Protein AF-A0A7X7Q7X6-F1 (afdb_monomer_lite)

Structure (mmCIF, N/CA/C/O backbone):
data_AF-A0A7X7Q7X6-F1
#
_entry.id   AF-A0A7X7Q7X6-F1
#
loop_
_atom_site.group_PDB
_atom_site.id
_atom_site.type_symbol
_atom_site.label_atom_id
_atom_site.label_alt_id
_atom_site.label_comp_id
_atom_site.label_asym_id
_atom_site.label_entity_id
_atom_site.label_seq_id
_atom_site.pdbx_PDB_ins_code
_atom_site.Cartn_x
_atom_site.Cartn_y
_atom_site.Cartn_z
_atom_site.occupancy
_atom_site.B_iso_or_equiv
_atom_site.auth_seq_id
_atom_site.auth_comp_id
_atom_site.auth_asym_id
_atom_site.auth_atom_id
_atom_site.pdbx_PDB_model_num
ATOM 1 N N . MET A 1 1 ? -19.091 -41.546 26.693 1.00 52.97 1 MET A N 1
ATOM 2 C CA . MET A 1 1 ? -19.716 -40.665 25.677 1.00 52.97 1 MET A CA 1
ATOM 3 C C . MET A 1 1 ? -19.901 -39.250 26.245 1.00 52.97 1 MET A C 1
ATOM 5 O O . MET A 1 1 ? -21.019 -38.877 26.553 1.00 52.97 1 MET A O 1
ATOM 9 N N . ARG A 1 2 ? -18.818 -38.482 26.465 1.00 55.69 2 ARG A N 1
ATOM 10 C CA . ARG A 1 2 ? -18.869 -37.150 27.124 1.00 55.69 2 ARG A CA 1
ATOM 11 C C . ARG A 1 2 ? -18.390 -35.983 26.235 1.00 55.69 2 ARG A C 1
ATOM 13 O O . ARG A 1 2 ? -18.681 -34.847 26.551 1.00 55.69 2 ARG A O 1
ATOM 20 N N . PHE A 1 3 ? -17.736 -36.273 25.106 1.00 54.38 3 PHE A N 1
ATOM 21 C CA . PHE A 1 3 ? -17.149 -35.278 24.190 1.00 54.38 3 PHE A CA 1
ATOM 22 C C . PHE A 1 3 ? -18.138 -34.638 23.199 1.00 54.38 3 PHE A C 1
ATOM 24 O O . PHE A 1 3 ? -17.871 -33.568 22.665 1.00 54.38 3 PHE A O 1
ATOM 31 N N . THR A 1 4 ? -19.270 -35.285 22.912 1.00 56.31 4 THR A N 1
ATOM 32 C CA . THR A 1 4 ? -20.230 -34.805 21.901 1.00 56.31 4 THR A CA 1
ATOM 33 C C . THR A 1 4 ? -21.042 -33.599 22.366 1.00 56.31 4 THR A C 1
ATOM 35 O O . THR A 1 4 ? -21.377 -32.761 21.536 1.00 56.31 4 THR A O 1
ATOM 38 N N . ASN A 1 5 ? -21.304 -33.484 23.672 1.00 60.53 5 ASN A N 1
ATOM 39 C CA . ASN A 1 5 ? -22.048 -32.351 24.230 1.00 60.53 5 ASN A CA 1
ATOM 40 C C . ASN A 1 5 ? -21.191 -31.075 24.258 1.00 60.53 5 ASN A C 1
ATOM 42 O O . ASN A 1 5 ? -21.681 -30.007 23.915 1.00 60.53 5 ASN A O 1
ATOM 46 N N . ASP A 1 6 ? -19.888 -31.195 24.536 1.00 64.94 6 ASP A N 1
ATOM 47 C CA . ASP A 1 6 ? -18.975 -30.044 24.548 1.00 64.94 6 ASP A CA 1
ATOM 48 C C . ASP A 1 6 ? -18.811 -29.425 23.147 1.00 64.94 6 ASP A C 1
ATOM 50 O O . ASP A 1 6 ? -18.732 -28.205 22.996 1.00 64.94 6 ASP A O 1
ATOM 54 N N . PHE A 1 7 ? -18.804 -30.254 22.094 1.00 72.31 7 PHE A N 1
ATOM 55 C CA . PHE A 1 7 ? -18.739 -29.766 20.715 1.00 72.31 7 PHE A CA 1
ATOM 56 C C . PHE A 1 7 ? -20.055 -29.113 20.273 1.00 72.31 7 PHE A C 1
ATOM 58 O O . PHE A 1 7 ? -20.026 -28.058 19.639 1.00 72.31 7 PHE A O 1
ATOM 65 N N . SER A 1 8 ? -21.212 -29.692 20.622 1.00 73.75 8 SER A N 1
ATOM 66 C CA . SER A 1 8 ? -22.511 -29.082 20.306 1.00 73.75 8 SER A CA 1
ATOM 67 C C . SER A 1 8 ? -22.733 -27.770 21.052 1.00 73.75 8 SER A C 1
ATOM 69 O O . SER A 1 8 ? -23.247 -26.819 20.464 1.00 73.75 8 SER A O 1
ATOM 71 N N . ASP A 1 9 ? -22.287 -27.689 22.304 1.00 71.75 9 ASP A N 1
ATOM 72 C CA . ASP A 1 9 ? -22.351 -26.462 23.093 1.00 71.75 9 ASP A CA 1
ATOM 73 C C . ASP A 1 9 ? -21.406 -25.404 22.511 1.00 71.75 9 ASP A C 1
ATOM 75 O O . ASP A 1 9 ? -21.808 -24.258 22.314 1.00 71.75 9 ASP A O 1
ATOM 79 N N . GLY A 1 10 ? -20.192 -25.794 22.101 1.00 69.06 10 GLY A N 1
ATOM 80 C CA . GLY A 1 10 ? -19.259 -24.924 21.380 1.00 69.06 10 GLY A CA 1
ATOM 81 C C . GLY A 1 10 ? -19.837 -24.351 20.078 1.00 69.06 10 GLY A C 1
ATOM 82 O O . GLY A 1 10 ? -19.741 -23.146 19.830 1.00 69.06 10 GLY A O 1
ATOM 83 N N . VAL A 1 11 ? -20.503 -25.181 19.268 1.00 78.19 11 VAL A N 1
ATOM 84 C CA . VAL A 1 11 ? -21.213 -24.741 18.051 1.00 78.19 11 VAL A CA 1
ATOM 85 C C . VAL A 1 11 ? -22.390 -23.821 18.398 1.00 78.19 11 VAL A C 1
ATOM 87 O O . VAL A 1 11 ? -22.612 -22.826 17.705 1.00 78.19 11 VAL A O 1
ATOM 90 N N . GLY A 1 12 ? -23.104 -24.094 19.493 1.00 75.06 12 GLY A N 1
ATOM 91 C CA . GLY A 1 12 ? -24.174 -23.244 20.018 1.00 75.06 12 GLY A CA 1
ATOM 92 C C . GLY A 1 12 ? -23.687 -21.847 20.414 1.00 75.06 12 GLY A C 1
ATOM 93 O O . GLY A 1 12 ? -24.304 -20.850 20.031 1.00 75.06 12 GLY A O 1
ATOM 94 N N . TYR A 1 13 ? -22.544 -21.747 21.096 1.00 72.94 13 TYR A N 1
ATOM 95 C CA . TYR A 1 13 ? -21.925 -20.464 21.444 1.00 72.94 13 TYR A CA 1
ATOM 96 C C . TYR A 1 13 ? -21.421 -19.703 20.213 1.00 72.94 13 TYR A C 1
ATOM 98 O O . TYR A 1 13 ? -21.595 -18.485 20.133 1.00 72.94 13 TYR A O 1
ATOM 106 N N . PHE A 1 14 ? -20.867 -20.401 19.216 1.00 70.81 14 PHE A N 1
ATOM 107 C CA . PHE A 1 14 ? -20.446 -19.784 17.956 1.00 70.81 14 PHE A CA 1
ATOM 108 C C . PHE A 1 14 ? -21.645 -19.233 17.170 1.00 70.81 14 PHE A C 1
ATOM 110 O O . PHE A 1 14 ? -21.636 -18.080 16.738 1.00 70.81 14 PHE A O 1
ATOM 117 N N . ALA A 1 15 ? -22.721 -20.016 17.050 1.00 72.62 15 ALA A N 1
ATOM 118 C CA . ALA A 1 15 ? -23.962 -19.595 16.405 1.00 72.62 15 ALA A CA 1
ATOM 119 C C . ALA A 1 15 ? -24.631 -18.427 17.148 1.00 72.62 15 ALA A C 1
ATOM 121 O O . ALA A 1 15 ? -25.127 -17.495 16.512 1.00 72.62 15 ALA A O 1
ATOM 122 N N . ALA A 1 16 ? -24.602 -18.422 18.484 1.00 68.25 16 ALA A N 1
ATOM 123 C CA . ALA A 1 16 ? -25.073 -17.301 19.295 1.00 68.25 16 ALA A CA 1
ATOM 124 C C . ALA A 1 16 ? -24.224 -16.033 19.077 1.00 68.25 16 ALA A C 1
ATOM 126 O O . ALA A 1 16 ? -24.778 -14.937 18.972 1.00 68.25 16 ALA A O 1
ATOM 127 N N . GLY A 1 17 ? -22.903 -16.177 18.925 1.00 64.62 17 GLY A N 1
ATOM 128 C CA . GLY A 1 17 ? -21.985 -15.093 18.560 1.00 64.62 17 GLY A CA 1
ATOM 129 C C . GLY A 1 17 ? -22.271 -14.506 17.173 1.00 64.62 17 GLY A C 1
ATOM 130 O O . GLY A 1 17 ? -22.402 -13.291 17.033 1.00 64.62 17 GLY A O 1
ATOM 131 N N . VAL A 1 18 ? -22.471 -15.355 16.160 1.00 69.25 18 VAL A N 1
ATOM 132 C CA . VAL A 1 18 ? -22.846 -14.935 14.795 1.00 69.25 18 VAL A CA 1
ATOM 133 C C . VAL A 1 18 ? -24.239 -14.285 14.769 1.00 69.25 1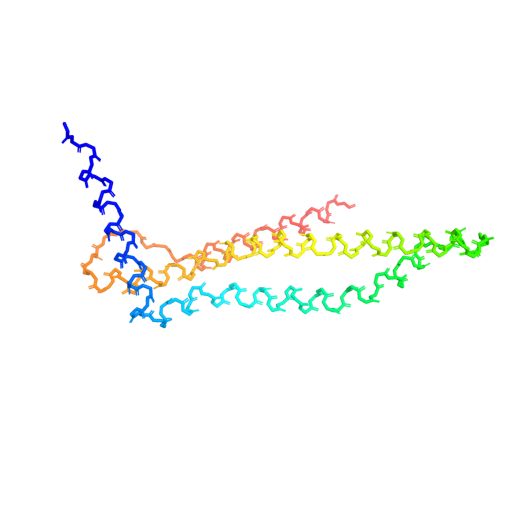8 VAL A C 1
ATOM 135 O O . VAL A 1 18 ? -24.453 -13.279 14.092 1.00 69.25 18 VAL A O 1
ATOM 138 N N . LYS A 1 19 ? -25.195 -14.792 15.555 1.00 67.62 19 LYS A N 1
ATOM 139 C CA . LYS A 1 19 ? -26.547 -14.217 15.673 1.00 67.62 19 LYS A CA 1
ATOM 140 C C . LYS A 1 19 ? -26.549 -12.857 16.386 1.00 67.62 19 LYS A C 1
ATOM 142 O O . LYS A 1 19 ? -27.305 -11.963 16.001 1.00 67.62 19 LYS A O 1
ATOM 147 N N . SER A 1 20 ? -25.680 -12.683 17.383 1.00 60.47 20 SER A N 1
ATOM 148 C CA . SER A 1 20 ? -25.389 -11.399 18.041 1.00 60.47 20 SER A CA 1
ATOM 149 C C . SER A 1 20 ? -24.810 -10.374 17.053 1.00 60.47 20 SER A C 1
ATOM 151 O O . SER A 1 20 ? -25.231 -9.215 17.040 1.00 60.47 20 SER A O 1
ATOM 153 N N . TRP A 1 21 ? -23.933 -10.829 16.149 1.00 56.72 21 TRP A N 1
ATOM 154 C CA . TRP A 1 21 ? -23.392 -10.048 15.028 1.00 56.72 21 TRP A CA 1
ATOM 155 C C . TRP A 1 21 ? -24.524 -9.436 14.174 1.00 56.72 21 TRP A C 1
ATOM 157 O O . TRP A 1 21 ? -24.565 -8.230 13.945 1.00 56.72 21 TRP A O 1
ATOM 167 N N . GLY A 1 22 ? -25.534 -10.232 13.805 1.00 59.12 22 GLY A N 1
ATOM 168 C CA . GLY A 1 22 ? -26.678 -9.760 13.011 1.00 59.12 22 GLY A CA 1
ATOM 169 C C . GLY A 1 22 ? -27.666 -8.831 13.738 1.00 59.12 22 GLY A C 1
ATOM 170 O O . GLY A 1 22 ? -28.391 -8.085 13.085 1.00 59.12 22 GLY A O 1
ATOM 171 N N . THR A 1 23 ? -27.716 -8.838 15.075 1.00 62.53 23 THR A N 1
ATOM 172 C CA . THR A 1 23 ? -28.716 -8.074 15.856 1.00 62.53 23 THR A CA 1
ATOM 173 C C . THR A 1 23 ? -28.226 -6.707 16.342 1.00 62.53 23 THR A C 1
ATOM 175 O O . THR A 1 23 ? -29.049 -5.869 16.714 1.00 62.53 23 THR A O 1
ATOM 178 N N . ARG A 1 24 ? -26.911 -6.430 16.326 1.00 56.66 24 ARG A N 1
ATOM 179 C CA . ARG A 1 24 ? -26.328 -5.143 16.774 1.00 56.66 24 ARG A CA 1
ATOM 180 C C . ARG A 1 24 ? -25.327 -4.541 15.763 1.00 56.66 24 ARG A C 1
ATOM 182 O O . ARG A 1 24 ? -24.163 -4.316 16.103 1.00 56.66 24 ARG A O 1
ATOM 189 N N . PRO A 1 25 ? -25.774 -4.167 14.548 1.00 59.00 25 PRO A N 1
ATOM 190 C CA . PRO A 1 25 ? -24.904 -3.720 13.449 1.00 59.00 25 PRO A CA 1
ATOM 191 C C . PRO A 1 25 ? -24.080 -2.454 13.752 1.00 59.00 25 PRO A C 1
ATOM 193 O O . PRO A 1 25 ? -22.983 -2.292 13.224 1.00 59.00 25 PRO A O 1
ATOM 196 N N . LYS A 1 26 ? -24.550 -1.564 14.640 1.00 56.84 26 LYS A N 1
ATOM 197 C CA . LYS A 1 26 ? -23.823 -0.332 15.013 1.00 56.84 26 LYS A CA 1
ATOM 198 C C . LYS A 1 26 ? -22.528 -0.589 15.801 1.00 56.84 26 LYS A C 1
ATOM 200 O O . LYS A 1 26 ? -21.585 0.181 15.659 1.00 56.84 26 LYS A O 1
ATOM 205 N N . LEU A 1 27 ? -22.466 -1.660 16.600 1.00 54.81 27 LEU A N 1
ATOM 206 C CA . LEU A 1 27 ? -21.255 -2.047 17.344 1.00 54.81 27 LEU A CA 1
ATOM 207 C C . LEU A 1 27 ? -20.202 -2.673 16.423 1.00 54.81 27 LEU A C 1
ATOM 209 O O . LEU A 1 27 ? -19.010 -2.437 16.592 1.00 54.81 27 LEU A O 1
ATOM 213 N N . MET A 1 28 ? -20.643 -3.406 15.402 1.00 58.09 28 MET A N 1
ATOM 214 C CA . MET A 1 28 ? -19.755 -3.948 14.375 1.00 58.09 28 MET A CA 1
ATOM 215 C C . MET A 1 28 ? -19.209 -2.888 13.427 1.00 58.09 28 MET A C 1
ATOM 217 O O . MET A 1 28 ? -18.035 -2.947 13.070 1.00 58.09 28 MET A O 1
ATOM 221 N N . LEU A 1 29 ? -20.038 -1.913 13.033 1.00 56.69 29 LEU A N 1
ATOM 222 C CA . LEU A 1 29 ? -19.585 -0.812 12.186 1.00 56.69 29 LEU A CA 1
ATOM 223 C C . LEU A 1 29 ? -18.413 -0.086 12.857 1.00 56.69 29 LEU A C 1
ATOM 225 O O . LEU A 1 29 ? -17.432 0.217 12.193 1.00 56.69 29 LEU A O 1
ATOM 229 N N . LEU A 1 30 ? -18.461 0.082 14.185 1.00 59.59 30 LEU A N 1
ATOM 230 C CA . LEU A 1 30 ? -17.379 0.690 14.960 1.00 59.59 30 LEU A CA 1
ATOM 231 C C . LEU A 1 30 ? -16.051 -0.082 14.863 1.00 59.59 30 LEU A C 1
ATOM 233 O O . LEU A 1 30 ? -15.003 0.537 14.714 1.00 59.59 30 LEU A O 1
ATOM 237 N N . GLY A 1 31 ? -16.095 -1.418 14.909 1.00 62.44 31 GLY A N 1
ATOM 238 C CA . GLY A 1 31 ? -14.914 -2.275 14.747 1.00 62.44 31 GLY A CA 1
ATOM 239 C C . GLY A 1 31 ? -14.398 -2.362 13.304 1.00 62.44 31 GLY A C 1
ATOM 240 O O . GLY A 1 31 ? -13.213 -2.604 13.093 1.00 62.44 31 GLY A O 1
ATOM 241 N N . ALA A 1 32 ? -15.259 -2.122 12.310 1.00 68.69 32 ALA A N 1
ATOM 242 C CA . ALA A 1 32 ? -14.892 -2.111 10.894 1.00 68.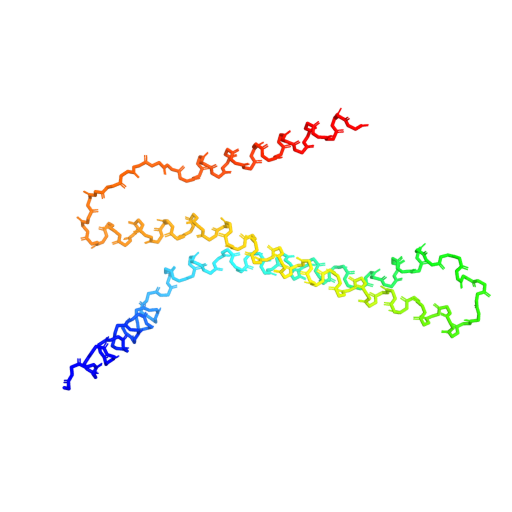69 32 ALA A CA 1
ATOM 243 C C . ALA A 1 32 ? -14.318 -0.763 10.421 1.00 68.69 32 ALA A C 1
ATOM 245 O O . ALA A 1 32 ? -13.584 -0.736 9.436 1.00 68.69 32 ALA A O 1
ATOM 246 N N . ILE A 1 33 ? -14.606 0.347 11.114 1.00 71.69 33 ILE A N 1
ATOM 247 C CA . ILE A 1 33 ? -14.119 1.692 10.750 1.00 71.69 33 ILE A CA 1
ATOM 248 C C . ILE A 1 33 ? -12.592 1.738 10.541 1.00 71.69 33 ILE A C 1
ATOM 250 O O . ILE A 1 33 ? -12.177 2.252 9.501 1.00 71.69 33 ILE A O 1
ATOM 254 N N . PRO A 1 34 ? -11.743 1.185 11.435 1.00 70.50 34 PRO A N 1
ATOM 255 C CA . PRO A 1 34 ? -10.295 1.145 11.224 1.00 70.50 34 PRO A CA 1
ATOM 256 C C . PRO A 1 34 ? -9.911 0.459 9.916 1.00 70.50 34 PRO A C 1
ATOM 258 O O . PRO A 1 34 ? -9.172 1.024 9.114 1.00 70.50 34 PRO A O 1
ATOM 261 N N . ALA A 1 35 ? -10.462 -0.733 9.675 1.00 75.38 35 ALA A N 1
ATOM 262 C CA . ALA A 1 35 ? -10.182 -1.510 8.476 1.00 75.38 35 ALA A CA 1
ATOM 263 C C . ALA A 1 35 ? -10.630 -0.759 7.214 1.00 75.38 35 ALA A C 1
ATOM 265 O O . ALA A 1 35 ? -9.891 -0.707 6.236 1.00 75.38 35 ALA A O 1
ATOM 266 N N . VAL A 1 36 ? -11.797 -0.110 7.249 1.00 77.81 36 VAL A N 1
ATOM 267 C CA . VAL A 1 36 ? -12.317 0.674 6.121 1.00 77.81 36 VAL A CA 1
ATOM 268 C C . VAL A 1 36 ? -11.411 1.869 5.821 1.00 77.81 36 VAL A C 1
ATOM 270 O O . VAL A 1 36 ? -11.002 2.030 4.674 1.00 77.81 36 VAL A O 1
ATOM 273 N N . ILE A 1 37 ? -11.029 2.663 6.825 1.00 78.06 37 ILE A N 1
ATOM 274 C CA . ILE A 1 37 ? -10.162 3.837 6.628 1.00 78.06 37 ILE A CA 1
ATOM 275 C C . ILE A 1 37 ? -8.802 3.422 6.061 1.00 78.06 37 ILE A C 1
ATOM 277 O O . ILE A 1 37 ? -8.345 3.990 5.069 1.00 78.06 37 ILE A O 1
ATOM 281 N N . VAL A 1 38 ? -8.161 2.417 6.665 1.00 80.50 38 VAL A N 1
ATOM 282 C CA . VAL A 1 38 ? -6.839 1.955 6.222 1.00 80.50 38 VAL A CA 1
ATOM 283 C C . VAL A 1 38 ? -6.936 1.333 4.829 1.00 80.50 38 VAL 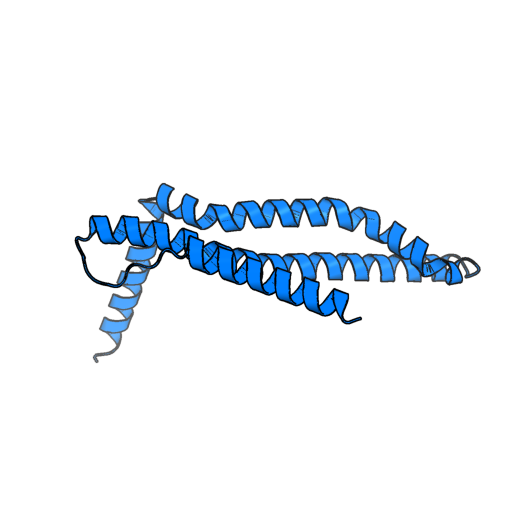A C 1
ATOM 285 O O . VAL A 1 38 ? -6.089 1.616 3.987 1.00 80.50 38 VAL A O 1
ATOM 288 N N . SER A 1 39 ? -7.987 0.558 4.538 1.00 77.94 39 SER A N 1
ATOM 289 C CA . SER A 1 39 ? -8.206 -0.006 3.200 1.00 77.94 39 SER A CA 1
ATOM 290 C C . SER A 1 39 ? -8.391 1.078 2.138 1.00 77.94 39 SER A C 1
ATOM 292 O O . SER A 1 39 ? -7.784 0.983 1.075 1.00 77.94 39 SER A O 1
ATOM 294 N N . ALA A 1 40 ? -9.145 2.141 2.433 1.00 83.62 40 ALA A N 1
ATOM 295 C CA . ALA A 1 40 ? -9.358 3.251 1.512 1.00 83.62 40 ALA A CA 1
ATOM 296 C C . ALA A 1 40 ? -8.050 4.004 1.240 1.00 83.62 40 ALA A C 1
ATOM 298 O O . ALA A 1 40 ? -7.743 4.317 0.091 1.00 83.62 40 ALA A O 1
ATOM 299 N N . LEU A 1 41 ? -7.248 4.237 2.284 1.00 84.81 41 LEU A N 1
ATOM 300 C CA . LEU A 1 41 ? -5.937 4.870 2.162 1.00 84.81 41 LEU A CA 1
ATOM 301 C C . LEU A 1 41 ? -4.967 4.021 1.328 1.00 84.81 41 LEU A C 1
ATOM 303 O O . LEU A 1 41 ? -4.335 4.537 0.409 1.00 84.81 41 LEU A O 1
ATOM 307 N N . MET A 1 42 ? -4.863 2.721 1.62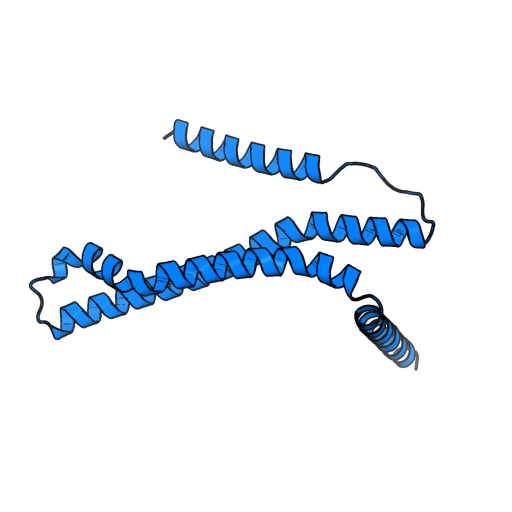0 1.00 84.00 42 MET A N 1
ATOM 308 C CA . MET A 1 42 ? -4.001 1.804 0.868 1.00 84.00 42 MET A CA 1
ATOM 309 C C . MET A 1 42 ? -4.467 1.668 -0.585 1.00 84.00 42 MET A C 1
ATOM 311 O O . MET A 1 42 ? -3.647 1.685 -1.498 1.00 84.00 42 MET A O 1
ATOM 315 N N . PHE A 1 43 ? -5.777 1.603 -0.825 1.00 88.06 43 PHE A N 1
ATOM 316 C CA . PHE A 1 43 ? -6.332 1.562 -2.174 1.00 88.06 43 PHE A CA 1
ATOM 317 C C . PHE A 1 43 ? -5.999 2.833 -2.961 1.00 88.06 43 PHE A C 1
ATOM 319 O O . PHE A 1 43 ? -5.550 2.747 -4.101 1.00 88.06 43 PHE A O 1
ATOM 326 N N . ALA A 1 44 ? -6.145 4.010 -2.344 1.00 83.81 44 ALA A N 1
ATOM 327 C CA . ALA A 1 44 ? -5.757 5.277 -2.956 1.00 83.81 44 ALA A CA 1
ATOM 328 C C . ALA A 1 44 ? -4.253 5.320 -3.278 1.00 83.81 44 ALA A C 1
ATOM 330 O O . ALA A 1 44 ? -3.871 5.769 -4.360 1.00 83.81 44 ALA A O 1
ATOM 331 N N . LEU A 1 45 ? -3.405 4.805 -2.380 1.00 85.12 45 LEU A N 1
ATOM 332 C CA . LEU A 1 45 ? -1.963 4.708 -2.599 1.00 85.12 45 LEU A CA 1
ATOM 333 C C . LEU A 1 45 ? -1.634 3.810 -3.798 1.00 85.12 45 LEU A C 1
ATOM 335 O O . LEU A 1 45 ? -0.868 4.219 -4.667 1.00 85.12 45 LEU A O 1
ATOM 339 N N . VAL A 1 46 ? -2.238 2.622 -3.883 1.00 87.81 46 VAL A N 1
ATOM 340 C CA . VAL A 1 46 ? -2.049 1.693 -5.011 1.00 87.81 46 VAL A CA 1
ATOM 341 C C . VAL A 1 46 ? -2.545 2.316 -6.317 1.00 87.81 46 VAL A C 1
ATOM 343 O O . VAL A 1 46 ? -1.809 2.323 -7.303 1.00 87.81 46 VAL A O 1
ATOM 346 N N . ALA A 1 47 ? -3.751 2.890 -6.321 1.00 88.88 47 ALA A N 1
ATOM 347 C CA . ALA A 1 47 ? -4.340 3.534 -7.494 1.00 88.88 47 ALA A CA 1
ATOM 348 C C . ALA A 1 47 ? -3.486 4.705 -8.007 1.00 88.88 47 ALA A C 1
ATOM 350 O O . ALA A 1 47 ? -3.394 4.931 -9.212 1.00 88.88 47 ALA A O 1
ATOM 351 N N . TRP A 1 48 ? -2.824 5.429 -7.103 1.00 90.31 48 TRP A N 1
ATOM 352 C CA . TRP A 1 48 ? -1.882 6.489 -7.449 1.00 90.31 48 TRP A CA 1
ATOM 353 C C . TRP A 1 48 ? -0.529 5.927 -7.926 1.00 90.31 48 TRP A C 1
ATOM 355 O O . TRP A 1 48 ? 0.035 6.411 -8.907 1.00 90.31 48 TRP A O 1
ATOM 365 N N . ALA A 1 49 ? 0.021 4.915 -7.259 1.00 84.75 49 ALA A N 1
ATOM 366 C CA . ALA A 1 49 ? 1.398 4.478 -7.470 1.00 84.75 49 ALA A CA 1
ATOM 367 C C . ALA A 1 49 ? 1.572 3.526 -8.666 1.00 84.75 49 ALA A C 1
ATOM 369 O O . ALA A 1 49 ? 2.517 3.684 -9.436 1.00 84.75 49 ALA A O 1
ATOM 370 N N . VAL A 1 50 ? 0.658 2.568 -8.860 1.00 90.06 50 VAL A N 1
ATOM 371 C CA . VAL A 1 50 ? 0.781 1.525 -9.898 1.00 90.06 50 VAL A CA 1
ATOM 372 C C . VAL A 1 50 ? 0.883 2.098 -11.319 1.00 90.06 50 VAL A C 1
ATOM 374 O O . VAL A 1 50 ? 1.780 1.678 -12.044 1.00 90.06 50 VAL A O 1
ATOM 377 N N . PRO A 1 51 ? 0.083 3.100 -11.738 1.00 91.69 51 PRO A N 1
ATOM 378 C CA . PRO A 1 51 ? 0.218 3.687 -13.075 1.00 91.69 51 PRO A CA 1
ATOM 379 C C . PRO A 1 51 ? 1.571 4.373 -13.329 1.00 91.69 51 PRO A C 1
ATOM 381 O O . PRO A 1 51 ? 1.940 4.606 -14.477 1.00 91.69 51 PRO A O 1
ATOM 384 N N . ARG A 1 52 ? 2.319 4.716 -12.271 1.00 92.25 52 ARG A N 1
ATOM 385 C CA . ARG A 1 52 ? 3.613 5.408 -12.363 1.00 92.25 52 ARG A CA 1
ATOM 38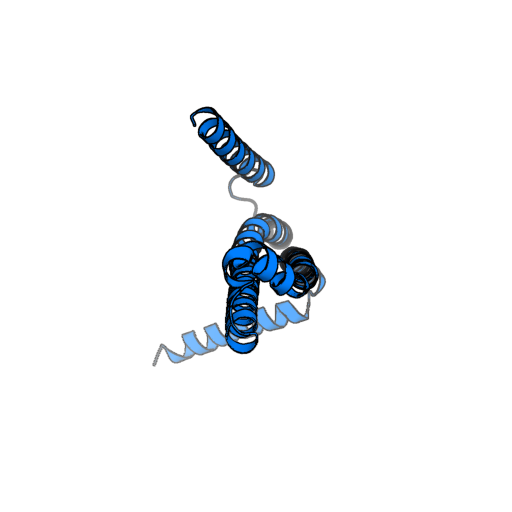6 C C . ARG A 1 52 ? 4.809 4.460 -12.379 1.00 92.25 52 ARG A C 1
ATOM 388 O O . ARG A 1 52 ? 5.916 4.915 -12.666 1.00 92.25 52 ARG A O 1
ATOM 395 N N . THR A 1 53 ? 4.626 3.164 -12.128 1.00 90.56 53 THR A N 1
ATOM 396 C CA . THR A 1 53 ? 5.746 2.217 -11.996 1.00 90.56 53 THR A CA 1
ATOM 397 C C . THR A 1 53 ? 6.583 2.108 -13.261 1.00 90.56 53 THR A C 1
ATOM 399 O O . THR A 1 53 ? 7.804 2.028 -13.166 1.00 90.56 53 THR A O 1
ATOM 402 N N . TYR A 1 54 ? 5.962 2.192 -14.440 1.00 91.12 54 TYR A N 1
ATOM 403 C CA . TYR A 1 54 ? 6.694 2.229 -15.705 1.00 91.12 54 TYR A CA 1
ATOM 404 C C . TYR A 1 54 ? 7.589 3.472 -15.807 1.00 91.12 54 TYR A C 1
ATOM 406 O O . TYR A 1 54 ? 8.749 3.357 -16.184 1.00 91.12 54 TYR A O 1
ATOM 414 N N . SER A 1 55 ? 7.094 4.648 -15.404 1.00 90.62 55 SER A N 1
ATOM 415 C CA . SER A 1 55 ? 7.889 5.886 -15.427 1.00 90.62 55 SER A CA 1
ATOM 416 C C . SER A 1 55 ? 9.085 5.837 -14.465 1.00 90.62 55 SER A C 1
ATOM 418 O O . SER A 1 55 ? 10.174 6.318 -14.780 1.00 90.62 55 SER A O 1
ATOM 420 N N . TRP A 1 56 ? 8.916 5.193 -13.306 1.00 90.81 56 TRP A N 1
ATOM 421 C CA . TRP A 1 56 ? 10.010 4.953 -12.364 1.00 90.81 56 TRP A CA 1
ATOM 422 C C . TRP A 1 56 ? 11.011 3.943 -12.918 1.00 90.81 56 TRP A C 1
ATOM 424 O O . TRP A 1 56 ? 12.217 4.169 -12.845 1.00 90.81 56 TRP A O 1
ATOM 434 N N . ALA A 1 57 ? 10.522 2.870 -13.543 1.00 91.25 57 ALA A N 1
ATOM 435 C CA . ALA A 1 57 ? 11.368 1.896 -14.214 1.00 91.25 57 ALA A CA 1
ATOM 436 C C . ALA A 1 57 ? 12.162 2.535 -15.361 1.00 91.25 57 ALA A C 1
ATOM 438 O O . ALA A 1 57 ? 13.358 2.283 -15.479 1.00 91.25 57 ALA A O 1
ATOM 439 N N . SER A 1 58 ? 11.556 3.413 -16.168 1.00 90.00 58 SER A N 1
ATOM 440 C CA . SER A 1 58 ? 12.267 4.124 -17.234 1.00 90.00 58 SER A CA 1
ATOM 441 C C . SER A 1 58 ? 13.331 5.076 -16.691 1.00 90.00 58 SER A C 1
ATOM 443 O O . SER A 1 58 ? 14.426 5.119 -17.239 1.00 90.00 58 SER A O 1
ATOM 445 N N . ALA A 1 59 ? 13.050 5.779 -15.587 1.00 90.44 59 ALA A N 1
ATOM 446 C CA . ALA A 1 59 ? 14.013 6.681 -14.955 1.00 90.44 59 ALA A CA 1
ATOM 447 C C . ALA A 1 59 ? 15.232 5.935 -14.382 1.00 90.44 59 ALA A C 1
ATOM 449 O O . ALA A 1 59 ? 16.352 6.431 -14.453 1.00 90.44 59 ALA A O 1
ATOM 450 N N . LEU A 1 60 ? 15.027 4.727 -13.847 1.00 89.12 60 LEU A N 1
ATOM 451 C CA . LEU A 1 60 ? 16.098 3.894 -13.288 1.00 89.12 60 LEU A CA 1
ATOM 452 C C . LEU A 1 60 ? 16.863 3.083 -14.347 1.00 89.12 60 LEU A C 1
ATOM 454 O O . LEU A 1 60 ? 17.972 2.624 -14.086 1.00 89.12 60 LEU A O 1
ATOM 458 N N . THR A 1 61 ? 16.301 2.915 -15.547 1.00 90.06 61 THR A N 1
ATOM 459 C CA . THR A 1 61 ? 16.894 2.132 -16.649 1.00 90.06 61 THR A CA 1
ATOM 460 C C . THR A 1 61 ? 17.510 3.006 -17.742 1.00 90.06 61 THR A C 1
ATOM 462 O O . THR A 1 61 ? 17.551 2.598 -18.901 1.00 90.06 61 THR A O 1
ATOM 465 N N . GLY A 1 62 ? 18.024 4.193 -17.396 1.00 85.75 62 GLY A N 1
ATOM 466 C CA . GLY A 1 62 ? 18.711 5.071 -18.358 1.00 85.75 62 GLY A CA 1
ATOM 467 C C . GLY A 1 62 ? 19.906 4.399 -19.052 1.00 85.75 62 GLY A C 1
ATOM 468 O O . GLY A 1 62 ? 20.168 4.636 -20.223 1.00 85.75 62 GLY A O 1
ATOM 469 N N . PHE A 1 63 ? 20.578 3.454 -18.385 1.00 86.12 63 PHE A N 1
ATOM 470 C CA . PHE A 1 63 ? 21.663 2.664 -18.987 1.00 86.12 63 PHE A CA 1
ATOM 471 C C . PHE A 1 63 ? 21.200 1.735 -20.127 1.00 86.12 63 PHE A C 1
ATOM 473 O O . PHE A 1 63 ? 22.013 1.314 -20.945 1.00 86.12 63 PHE A O 1
ATOM 480 N N . ALA A 1 64 ? 19.912 1.382 -20.172 1.00 86.88 64 ALA A N 1
ATOM 481 C CA . ALA A 1 64 ? 19.338 0.497 -21.183 1.00 86.88 64 ALA A CA 1
ATOM 482 C C . ALA A 1 64 ? 18.807 1.270 -22.403 1.00 86.88 64 ALA A C 1
ATOM 484 O O . ALA A 1 64 ? 18.166 0.678 -23.271 1.00 86.88 64 ALA A O 1
ATOM 485 N N . ASP A 1 65 ? 19.034 2.587 -22.478 1.00 88.50 65 ASP A N 1
ATOM 486 C CA . ASP A 1 65 ? 18.518 3.425 -23.563 1.00 88.50 65 ASP A CA 1
ATOM 487 C C . ASP A 1 65 ? 19.085 3.064 -24.939 1.00 88.50 65 ASP A C 1
ATOM 489 O O . ASP A 1 65 ? 18.356 3.151 -25.927 1.00 88.50 65 ASP A O 1
ATOM 493 N N . GLU A 1 66 ? 20.333 2.592 -24.997 1.00 91.31 66 GLU A N 1
ATOM 494 C CA . GLU A 1 66 ? 20.985 2.157 -26.241 1.00 91.31 66 GLU A CA 1
ATOM 495 C C . GLU A 1 66 ? 20.665 0.707 -26.633 1.00 91.31 66 GLU A C 1
ATOM 497 O O . GLU A 1 66 ? 21.085 0.229 -27.688 1.00 91.31 66 GLU A O 1
ATOM 502 N N . TRP A 1 67 ? 19.930 -0.030 -25.795 1.00 92.44 67 TRP A N 1
ATOM 503 C CA . TRP A 1 67 ? 19.588 -1.417 -26.095 1.00 92.44 67 TRP A CA 1
ATOM 504 C C . TRP A 1 67 ? 18.569 -1.495 -27.230 1.00 92.44 67 TRP A C 1
ATOM 506 O O . TRP A 1 67 ? 17.748 -0.598 -27.437 1.00 92.44 67 TRP A O 1
ATOM 516 N N . ALA A 1 68 ? 18.562 -2.629 -27.934 1.00 93.38 68 ALA A N 1
ATOM 517 C CA . ALA A 1 68 ? 17.510 -2.909 -28.899 1.00 93.38 68 ALA A CA 1
ATOM 518 C C . ALA A 1 68 ? 16.128 -2.853 -28.220 1.00 93.38 68 ALA A C 1
ATOM 520 O O . ALA A 1 68 ? 15.952 -3.329 -27.094 1.00 93.38 68 ALA A O 1
ATOM 521 N N . LEU A 1 69 ? 15.146 -2.290 -28.935 1.00 91.56 69 LEU A N 1
ATOM 522 C CA . LEU A 1 69 ? 13.824 -1.917 -28.416 1.00 91.56 69 LEU A CA 1
ATOM 523 C C . LEU A 1 69 ? 13.160 -3.021 -27.577 1.00 91.56 69 LEU A C 1
ATOM 525 O O . LEU A 1 69 ? 12.665 -2.753 -26.487 1.00 91.56 69 LEU A O 1
ATOM 529 N N . LEU A 1 70 ? 13.206 -4.268 -28.057 1.00 93.38 70 LEU A N 1
ATOM 530 C CA . LEU A 1 70 ? 12.625 -5.428 -27.372 1.00 93.38 70 LEU A CA 1
ATOM 531 C C . LEU A 1 70 ? 13.230 -5.669 -25.981 1.00 93.38 70 LEU A C 1
ATOM 533 O O . LEU A 1 70 ? 12.493 -5.922 -25.030 1.00 93.38 70 LEU A O 1
ATOM 537 N N . PHE A 1 71 ? 14.554 -5.575 -25.842 1.00 91.81 71 PHE A N 1
ATOM 538 C CA . PHE A 1 71 ? 15.235 -5.811 -24.566 1.00 91.81 71 PHE A CA 1
ATOM 539 C C . PHE A 1 71 ? 15.056 -4.639 -23.599 1.00 91.81 71 PHE A C 1
ATOM 541 O O . PHE A 1 71 ? 14.853 -4.859 -22.406 1.00 91.81 71 PHE A O 1
ATOM 548 N N . ARG A 1 72 ? 15.070 -3.404 -24.114 1.00 92.56 72 ARG A N 1
ATOM 549 C CA . ARG A 1 72 ? 14.810 -2.187 -23.333 1.00 92.56 72 ARG A CA 1
ATOM 550 C C . ARG A 1 72 ? 13.402 -2.192 -22.738 1.00 92.56 72 ARG A C 1
ATOM 552 O O . ARG A 1 72 ? 13.244 -2.023 -21.530 1.00 92.56 72 ARG A O 1
ATOM 559 N N . GLU A 1 73 ? 12.388 -2.432 -23.568 1.00 93.50 73 GLU A N 1
ATOM 560 C CA . GLU A 1 73 ? 10.996 -2.497 -23.113 1.00 93.50 73 GLU A CA 1
ATOM 561 C C . GLU A 1 73 ? 10.754 -3.700 -22.201 1.00 93.50 73 GLU A C 1
ATOM 563 O O . GLU A 1 73 ? 10.135 -3.555 -21.150 1.00 93.50 73 GLU A O 1
ATOM 568 N N . GLY A 1 74 ? 11.315 -4.868 -22.530 1.00 92.88 74 GLY A N 1
ATOM 569 C CA . GLY A 1 74 ? 11.223 -6.053 -21.677 1.00 92.88 74 GLY A CA 1
ATOM 570 C C . GLY A 1 74 ? 11.766 -5.813 -20.263 1.00 92.88 74 GLY A C 1
ATOM 571 O O . GLY A 1 74 ? 11.113 -6.173 -19.282 1.00 92.88 74 GLY A O 1
ATOM 572 N N . ALA A 1 75 ? 12.923 -5.154 -20.141 1.00 91.62 75 ALA A N 1
ATOM 573 C CA . ALA A 1 75 ? 13.519 -4.802 -18.852 1.00 91.62 75 ALA A CA 1
ATOM 574 C C . ALA A 1 75 ? 12.696 -3.755 -18.080 1.00 91.62 75 ALA A C 1
ATOM 576 O O . ALA A 1 75 ? 12.529 -3.858 -16.866 1.00 91.62 75 ALA A O 1
ATOM 577 N N . ARG A 1 76 ? 12.144 -2.752 -18.771 1.00 93.88 76 ARG A N 1
ATOM 578 C CA . ARG A 1 76 ? 11.299 -1.722 -18.143 1.00 93.88 76 ARG A CA 1
ATOM 579 C C . ARG A 1 76 ? 9.981 -2.270 -17.644 1.00 93.88 76 ARG A C 1
ATOM 581 O O . ARG A 1 76 ? 9.563 -1.935 -16.539 1.00 93.88 76 ARG A O 1
ATOM 588 N N . ILE A 1 77 ? 9.338 -3.118 -18.439 1.00 94.44 77 ILE A N 1
ATOM 589 C CA . ILE A 1 77 ? 8.081 -3.763 -18.071 1.00 94.44 77 ILE A CA 1
ATOM 590 C C . ILE A 1 77 ? 8.311 -4.693 -16.881 1.00 94.44 77 ILE A C 1
ATOM 592 O O . ILE A 1 77 ? 7.565 -4.613 -15.908 1.00 94.44 77 ILE A O 1
ATOM 596 N N . SER A 1 78 ? 9.357 -5.527 -16.905 1.00 94.38 78 SER A N 1
ATOM 597 C CA . SER A 1 78 ? 9.650 -6.437 -15.790 1.00 94.38 78 SER A CA 1
ATOM 598 C C . SER A 1 78 ? 9.946 -5.680 -14.493 1.00 94.38 78 SER A C 1
ATOM 600 O O . SER A 1 78 ? 9.389 -6.017 -13.447 1.00 94.38 78 SER A O 1
ATOM 602 N N . LEU A 1 79 ? 10.729 -4.600 -14.560 1.00 94.88 79 LEU A N 1
ATOM 603 C CA . LEU A 1 79 ? 11.010 -3.745 -13.409 1.00 94.88 79 LEU A CA 1
ATOM 604 C C . LEU A 1 79 ? 9.761 -2.986 -12.929 1.00 94.88 79 LEU A C 1
ATOM 606 O O . LEU A 1 79 ? 9.514 -2.894 -11.727 1.00 94.88 79 LEU A O 1
ATOM 610 N N . GLY A 1 80 ? 8.932 -2.487 -13.849 1.00 94.06 80 GLY A N 1
ATOM 611 C CA . GLY A 1 80 ? 7.656 -1.845 -13.529 1.00 94.06 80 GLY A CA 1
ATOM 612 C C . GLY A 1 80 ? 6.680 -2.795 -12.827 1.00 94.06 80 GLY A C 1
ATOM 613 O O . GLY A 1 80 ? 6.031 -2.405 -11.853 1.00 94.06 80 GLY A O 1
ATOM 614 N N . ILE A 1 81 ? 6.621 -4.058 -13.262 1.00 95.69 81 ILE A N 1
ATOM 615 C CA . ILE A 1 81 ? 5.848 -5.119 -12.602 1.00 95.69 81 ILE A CA 1
ATOM 616 C C . ILE A 1 81 ? 6.418 -5.410 -11.211 1.00 95.69 81 ILE A C 1
ATOM 618 O O . ILE A 1 81 ? 5.655 -5.479 -10.249 1.00 95.69 81 ILE A O 1
ATOM 622 N N . ALA A 1 82 ? 7.742 -5.528 -11.075 1.00 95.75 82 ALA A N 1
ATOM 623 C CA . ALA A 1 82 ? 8.384 -5.752 -9.781 1.00 95.75 82 ALA A CA 1
ATOM 624 C C . ALA A 1 82 ? 8.043 -4.638 -8.777 1.00 95.75 82 ALA A C 1
ATOM 626 O O . ALA A 1 82 ? 7.675 -4.929 -7.637 1.00 95.75 82 ALA A O 1
ATOM 627 N N . PHE A 1 83 ? 8.064 -3.371 -9.208 1.00 95.25 83 PHE A N 1
ATOM 628 C CA . PHE A 1 83 ? 7.618 -2.251 -8.379 1.00 95.25 83 PHE A CA 1
ATOM 629 C C . PHE A 1 83 ? 6.136 -2.335 -8.020 1.00 95.25 83 PHE A C 1
ATOM 631 O O . PHE A 1 83 ? 5.785 -2.127 -6.861 1.00 95.25 83 PHE A O 1
ATOM 638 N N . ALA A 1 84 ? 5.264 -2.662 -8.976 1.00 94.19 84 ALA A N 1
ATOM 639 C CA . ALA A 1 84 ? 3.837 -2.807 -8.701 1.00 94.19 84 ALA A CA 1
ATOM 640 C C . ALA A 1 84 ? 3.580 -3.881 -7.630 1.00 94.19 84 ALA A C 1
ATOM 642 O O . ALA A 1 84 ? 2.855 -3.629 -6.667 1.00 94.19 84 ALA A O 1
ATOM 643 N N . ILE A 1 85 ? 4.235 -5.041 -7.748 1.00 95.94 85 ILE A N 1
ATOM 644 C CA . ILE A 1 85 ? 4.155 -6.125 -6.761 1.00 95.94 85 ILE A CA 1
ATOM 645 C C . ILE A 1 85 ? 4.670 -5.651 -5.399 1.00 95.94 85 ILE A C 1
ATOM 647 O O . ILE A 1 85 ? 3.998 -5.863 -4.391 1.00 95.94 85 ILE A O 1
ATOM 651 N N . ALA A 1 86 ? 5.822 -4.976 -5.356 1.00 93.94 86 ALA A N 1
ATOM 652 C CA . ALA A 1 86 ? 6.400 -4.472 -4.113 1.00 93.94 86 ALA A CA 1
ATOM 653 C C . ALA A 1 86 ? 5.459 -3.494 -3.390 1.00 93.94 86 ALA A C 1
ATOM 655 O O . ALA A 1 86 ? 5.271 -3.603 -2.180 1.00 93.94 86 ALA A O 1
ATOM 656 N N . ILE A 1 87 ? 4.819 -2.582 -4.126 1.00 91.31 87 ILE A N 1
ATOM 657 C CA . ILE A 1 87 ? 3.872 -1.603 -3.575 1.00 91.31 87 ILE A CA 1
ATOM 658 C C . ILE A 1 87 ? 2.634 -2.296 -3.015 1.00 91.31 87 ILE A C 1
ATOM 660 O O . ILE A 1 87 ? 2.207 -1.982 -1.905 1.00 91.31 87 ILE A O 1
ATOM 664 N N . VAL A 1 88 ? 2.066 -3.251 -3.755 1.00 92.75 88 VAL A N 1
ATOM 665 C CA . VAL A 1 88 ? 0.899 -4.014 -3.295 1.00 92.75 88 VAL A CA 1
ATOM 666 C C . VAL A 1 88 ? 1.245 -4.815 -2.041 1.00 92.75 88 VAL A C 1
ATOM 668 O O . VAL A 1 88 ? 0.510 -4.756 -1.057 1.00 92.75 88 VAL A O 1
ATOM 671 N N . MET A 1 89 ? 2.386 -5.506 -2.035 1.00 93.94 89 MET A N 1
ATOM 672 C CA . MET A 1 89 ? 2.847 -6.278 -0.881 1.00 93.94 89 MET A CA 1
ATOM 673 C C . MET A 1 89 ? 3.061 -5.379 0.344 1.00 93.94 89 MET A C 1
ATOM 675 O O . MET A 1 89 ? 2.593 -5.697 1.437 1.00 93.94 89 MET A O 1
ATOM 679 N N . PHE A 1 90 ? 3.709 -4.226 0.154 1.00 92.62 90 PHE A N 1
ATOM 680 C CA . PHE A 1 90 ? 3.889 -3.219 1.196 1.00 92.62 90 PHE A CA 1
ATOM 681 C C . PHE A 1 90 ? 2.541 -2.764 1.764 1.00 92.62 90 PHE A C 1
ATOM 683 O O . PHE A 1 90 ? 2.350 -2.786 2.977 1.00 92.62 90 PHE A O 1
ATOM 690 N N . CYS A 1 91 ? 1.570 -2.451 0.899 1.00 88.44 91 CYS A N 1
ATOM 691 C CA . CYS A 1 91 ? 0.227 -2.059 1.321 1.00 88.44 91 CYS A CA 1
ATOM 692 C C . CYS A 1 91 ? -0.469 -3.149 2.143 1.00 88.44 91 CYS A C 1
ATOM 694 O O . CYS A 1 91 ? -1.108 -2.828 3.139 1.00 88.44 91 CYS A O 1
ATOM 696 N N . ILE A 1 92 ? -0.334 -4.427 1.771 1.00 89.94 92 ILE A N 1
ATOM 697 C CA . ILE A 1 92 ? -0.923 -5.552 2.516 1.00 89.94 92 ILE A CA 1
ATOM 698 C C . ILE A 1 92 ? -0.304 -5.659 3.915 1.00 89.94 92 ILE A C 1
ATOM 700 O O . ILE A 1 92 ? -1.027 -5.735 4.909 1.00 89.94 92 ILE A O 1
ATOM 704 N N . VAL A 1 93 ? 1.026 -5.629 4.016 1.00 89.62 93 VAL A N 1
ATOM 705 C CA . VAL A 1 93 ? 1.725 -5.750 5.306 1.00 89.62 93 VAL A CA 1
ATOM 706 C C . VAL A 1 93 ? 1.430 -4.545 6.203 1.00 89.62 93 VAL A C 1
ATOM 708 O O . VAL A 1 93 ? 1.113 -4.711 7.386 1.00 89.62 93 VAL A O 1
ATOM 711 N N . SER A 1 94 ? 1.466 -3.331 5.648 1.00 85.44 94 SER A N 1
ATOM 712 C CA . SER A 1 94 ? 1.090 -2.110 6.364 1.00 85.44 94 SER A CA 1
ATOM 713 C C . SER A 1 94 ? -0.377 -2.128 6.773 1.00 85.44 94 SER A C 1
ATOM 715 O O . SER A 1 94 ? -0.681 -1.757 7.901 1.00 85.44 94 SER A O 1
ATOM 717 N N . PHE A 1 95 ? -1.284 -2.608 5.920 1.00 85.31 95 PHE A N 1
ATOM 718 C CA . PHE A 1 95 ? -2.698 -2.747 6.254 1.00 85.31 95 PHE A CA 1
ATOM 719 C C . PHE A 1 95 ? -2.893 -3.629 7.484 1.00 85.31 95 PHE A C 1
ATOM 721 O O . PHE A 1 95 ? -3.559 -3.203 8.424 1.00 85.31 95 PHE A O 1
ATOM 728 N N . VAL A 1 96 ? -2.290 -4.822 7.513 1.00 85.06 96 VAL A N 1
ATOM 729 C CA . VAL A 1 96 ? -2.400 -5.736 8.660 1.00 85.06 96 VAL A CA 1
ATOM 730 C C . VAL A 1 96 ? -1.824 -5.083 9.912 1.00 85.06 96 VAL A C 1
ATOM 732 O O . VAL A 1 96 ? -2.487 -5.043 10.945 1.00 85.06 96 VAL A O 1
ATOM 735 N N . THR A 1 97 ? -0.627 -4.506 9.802 1.00 86.94 97 THR A N 1
ATOM 736 C CA . THR A 1 97 ? 0.059 -3.856 10.924 1.00 86.94 97 THR A CA 1
ATOM 737 C C . THR A 1 97 ? -0.782 -2.718 11.498 1.00 86.94 97 THR A C 1
ATOM 739 O O . THR A 1 97 ? -1.118 -2.729 12.678 1.00 86.94 97 THR A O 1
ATOM 742 N N . ILE A 1 98 ? -1.192 -1.770 10.653 1.00 79.88 98 ILE A N 1
ATOM 743 C CA . ILE A 1 98 ? -1.955 -0.591 11.064 1.00 79.88 98 ILE A CA 1
ATOM 744 C C . ILE A 1 98 ? -3.331 -1.009 11.585 1.00 79.88 98 ILE A C 1
ATOM 746 O O . ILE A 1 98 ? -3.760 -0.509 12.618 1.00 79.88 98 ILE A O 1
ATOM 750 N N . THR A 1 99 ? -4.017 -1.946 10.930 1.00 78.19 99 THR A N 1
ATOM 751 C CA . THR A 1 99 ? -5.347 -2.396 11.371 1.00 78.19 99 THR A CA 1
ATOM 752 C C . THR A 1 99 ? -5.277 -3.082 12.733 1.00 78.19 99 THR A C 1
ATOM 754 O O . THR A 1 99 ? -6.143 -2.837 13.568 1.00 78.19 99 THR A O 1
ATOM 757 N N . LEU A 1 100 ? -4.234 -3.872 13.010 1.00 80.69 100 LEU A N 1
ATOM 758 C CA . LEU A 1 100 ? -4.023 -4.471 14.332 1.00 80.69 100 LEU A CA 1
ATOM 759 C C . LEU A 1 100 ? -3.650 -3.419 15.386 1.00 80.69 100 LEU A C 1
ATOM 761 O O . LEU A 1 100 ? -4.217 -3.423 16.478 1.00 80.69 100 LEU A O 1
ATOM 765 N N . THR A 1 101 ? -2.758 -2.478 15.056 1.00 77.12 101 THR A N 1
ATOM 766 C CA . THR A 1 101 ? -2.373 -1.379 15.958 1.00 77.12 101 THR A CA 1
ATOM 767 C C . THR A 1 101 ? -3.561 -0.475 16.300 1.00 77.12 101 THR A C 1
ATOM 769 O O . THR A 1 101 ? -3.730 -0.078 17.452 1.00 77.12 101 THR A O 1
ATOM 772 N N . VAL A 1 102 ? -4.412 -0.167 15.321 1.00 71.88 102 VAL A N 1
ATOM 773 C CA . VAL A 1 102 ? -5.604 0.673 15.503 1.00 71.88 102 VAL A CA 1
ATOM 774 C C . VAL A 1 102 ? -6.778 -0.133 16.073 1.00 71.88 102 VAL A C 1
ATOM 776 O O . VAL A 1 102 ? -7.643 0.438 16.729 1.00 71.88 102 VAL A O 1
ATOM 779 N N . GLY A 1 103 ? -6.816 -1.455 15.901 1.00 65.81 103 GLY A N 1
ATOM 780 C CA . GLY A 1 103 ? -7.893 -2.313 16.401 1.00 65.81 103 GLY A CA 1
ATOM 781 C C . GLY A 1 103 ? -8.028 -2.301 17.926 1.00 65.81 103 GLY A C 1
ATOM 782 O O . GLY A 1 103 ? -9.147 -2.240 18.433 1.00 65.81 103 GLY A O 1
ATOM 783 N N . GLY A 1 104 ? -6.907 -2.269 18.657 1.00 65.62 104 GLY A N 1
ATOM 784 C CA . GLY A 1 104 ? -6.871 -2.233 20.128 1.00 65.62 104 GLY A CA 1
ATOM 785 C C . GLY A 1 104 ? -7.769 -1.158 20.770 1.00 65.62 104 GLY A C 1
ATOM 786 O O . GLY A 1 104 ? -8.671 -1.506 21.532 1.00 65.62 104 GLY A O 1
ATOM 787 N N . PRO A 1 105 ? -7.610 0.143 20.451 1.00 62.38 105 PRO A N 1
ATOM 788 C CA . PRO A 1 105 ? -8.436 1.203 21.037 1.00 62.38 105 PRO A CA 1
ATOM 789 C C . PRO A 1 105 ? -9.919 1.157 20.632 1.00 62.38 105 PRO A C 1
ATOM 791 O O . PRO A 1 105 ? -10.766 1.644 21.383 1.00 62.38 105 PRO A O 1
ATOM 794 N N . PHE A 1 106 ? -10.265 0.587 19.472 1.00 62.91 106 PHE A N 1
ATOM 795 C CA . PHE A 1 106 ? -11.668 0.403 19.077 1.00 62.91 106 PHE A CA 1
ATOM 796 C C . PHE A 1 106 ? -12.315 -0.779 19.811 1.00 62.91 106 PHE A C 1
ATOM 798 O O . PHE A 1 106 ? -13.452 -0.660 20.272 1.00 62.91 106 PHE A O 1
ATOM 805 N N . TYR A 1 107 ? -11.577 -1.877 20.003 1.00 60.06 107 TYR A N 1
ATOM 806 C CA . TYR A 1 107 ? -12.011 -3.006 20.830 1.00 60.06 107 TYR A CA 1
ATOM 807 C C . TYR A 1 107 ? -12.268 -2.590 22.280 1.00 60.06 107 TYR A C 1
ATOM 809 O O . TYR A 1 107 ? -13.291 -2.962 22.849 1.00 60.06 107 TYR A O 1
ATOM 817 N N . GLU A 1 108 ? -11.404 -1.746 22.846 1.00 62.19 108 GLU A N 1
ATOM 818 C CA . GLU A 1 108 ? -11.541 -1.203 24.201 1.00 62.19 108 GLU A CA 1
ATOM 819 C C . GLU A 1 108 ? -12.873 -0.453 24.406 1.00 62.19 108 GLU A C 1
ATOM 821 O O . GLU A 1 108 ? -13.512 -0.554 25.454 1.00 62.19 108 GLU A O 1
ATOM 826 N N . GLN A 1 109 ? -13.329 0.304 23.401 1.00 64.75 109 GLN A N 1
ATOM 827 C CA . GLN A 1 109 ? -14.602 1.029 23.475 1.00 64.75 109 GLN A CA 1
ATOM 828 C C . GLN A 1 109 ? -15.811 0.090 23.399 1.00 64.75 109 GLN A C 1
ATOM 830 O O . GLN A 1 109 ? -16.793 0.293 24.115 1.00 64.75 109 GLN A O 1
ATOM 835 N N . ILE A 1 110 ? -15.727 -0.956 22.574 1.00 62.09 110 ILE A N 1
ATOM 836 C CA . ILE A 1 110 ? -16.749 -2.008 22.488 1.00 62.09 110 ILE A CA 1
ATOM 837 C C . ILE A 1 110 ? -16.819 -2.782 23.812 1.00 62.09 110 ILE A C 1
ATOM 839 O O . ILE A 1 110 ? -17.915 -3.031 24.321 1.00 62.09 110 ILE A O 1
ATOM 843 N N . TRP A 1 111 ? -15.664 -3.101 24.404 1.00 58.81 111 TRP A N 1
ATOM 844 C CA . TRP A 1 111 ? -15.563 -3.753 25.706 1.00 58.81 111 TRP A CA 1
ATOM 845 C C . TRP A 1 111 ? -16.194 -2.897 26.804 1.00 58.81 111 TRP A C 1
ATO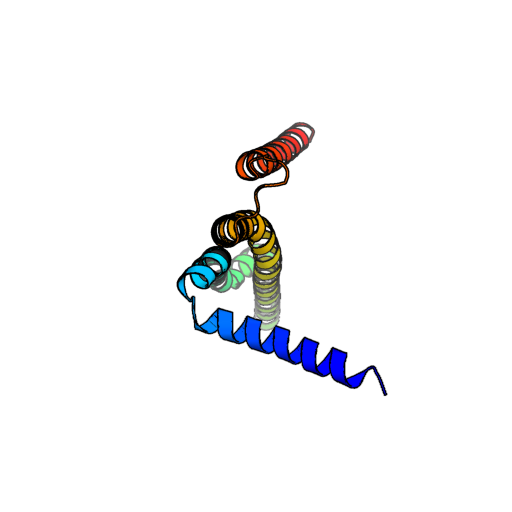M 847 O O . TRP A 1 111 ? -17.107 -3.364 27.473 1.00 58.81 111 TRP A O 1
ATOM 857 N N . LYS A 1 112 ? -15.838 -1.609 26.904 1.00 60.22 112 LYS A N 1
ATOM 858 C CA . LYS A 1 112 ? -16.427 -0.671 27.881 1.00 60.22 112 LYS A CA 1
ATOM 859 C C . LYS A 1 112 ? -17.942 -0.531 27.746 1.00 60.22 112 LYS A C 1
ATOM 861 O O . LYS A 1 112 ? -18.647 -0.464 28.752 1.00 60.22 112 LYS A O 1
ATOM 866 N N . ALA A 1 113 ? -18.457 -0.488 26.517 1.00 61.28 113 ALA A N 1
ATOM 867 C CA . ALA A 1 113 ? -19.899 -0.451 26.276 1.00 61.28 113 ALA A CA 1
ATOM 868 C C . ALA A 1 113 ? -20.590 -1.752 26.724 1.00 61.28 113 ALA A C 1
ATOM 870 O O . ALA A 1 113 ? -21.703 -1.713 27.249 1.00 61.28 113 ALA A O 1
ATOM 871 N N . THR A 1 114 ? -19.915 -2.891 26.557 1.00 61.28 114 THR A N 1
ATOM 872 C CA . THR A 1 114 ? -20.418 -4.221 26.927 1.00 61.28 114 THR A CA 1
ATOM 873 C C . THR A 1 114 ? -20.344 -4.456 28.438 1.00 61.28 114 THR A C 1
ATOM 875 O O . THR A 1 114 ? -21.321 -4.891 29.042 1.00 61.28 114 THR A O 1
ATOM 878 N N . GLU A 1 115 ? -19.242 -4.080 29.079 1.00 63.28 115 GLU A N 1
ATOM 879 C CA . GLU A 1 115 ? -19.006 -4.215 30.519 1.00 63.28 115 GLU A CA 1
ATOM 880 C C . GLU A 1 115 ? -19.983 -3.350 31.329 1.00 63.28 115 GLU A C 1
ATOM 882 O O . GLU A 1 115 ? -20.604 -3.823 32.282 1.00 63.28 115 GLU A O 1
ATOM 887 N N . LYS A 1 116 ? -20.260 -2.125 30.856 1.00 60.16 116 LYS A N 1
ATOM 888 C CA . LYS A 1 116 ? -21.296 -1.251 31.427 1.00 60.16 116 LYS A CA 1
ATOM 889 C C . LYS A 1 116 ? -22.710 -1.827 31.286 1.00 60.16 116 LYS A C 1
ATOM 891 O O . LYS A 1 116 ? -23.567 -1.532 32.114 1.00 60.16 116 LYS A O 1
ATOM 896 N N . SER A 1 117 ? -22.958 -2.648 30.263 1.00 59.09 117 SER A N 1
ATOM 897 C CA . SER A 1 117 ? -24.240 -3.344 30.079 1.00 59.09 117 SER A CA 1
ATOM 898 C C . SER A 1 117 ? -24.367 -4.634 30.901 1.00 59.09 117 SER A C 1
ATOM 900 O O . SER A 1 117 ? -25.485 -5.071 31.157 1.00 59.09 117 SER A O 1
ATOM 902 N N . LEU A 1 118 ? -23.242 -5.218 31.337 1.00 60.59 118 LEU A N 1
ATOM 903 C CA . LEU A 1 118 ? -23.178 -6.450 32.136 1.00 60.59 118 LEU A CA 1
ATOM 904 C C . LEU A 1 118 ? -22.949 -6.201 33.638 1.00 60.59 118 LEU A C 1
ATOM 906 O O . LEU A 1 118 ? -23.050 -7.138 34.423 1.00 60.59 118 LEU A O 1
ATOM 910 N N . GLY A 1 119 ? -22.674 -4.960 34.056 1.00 52.75 119 GLY A N 1
ATOM 911 C CA . GLY A 1 119 ? -22.601 -4.570 35.470 1.00 52.75 119 GLY A CA 1
ATOM 912 C C . GLY A 1 119 ? -21.321 -4.986 36.204 1.00 52.75 119 GLY A C 1
ATOM 913 O O . GLY A 1 119 ? -21.272 -4.890 37.428 1.00 52.75 119 GLY A O 1
ATOM 914 N N . PHE A 1 120 ? -20.277 -5.422 35.492 1.00 49.34 120 PHE A N 1
ATOM 915 C CA . PHE A 1 120 ? -18.984 -5.735 36.102 1.00 49.34 120 PHE A CA 1
ATOM 916 C C . PHE A 1 120 ? -18.176 -4.451 36.337 1.00 49.34 120 PHE A C 1
ATOM 918 O O . PHE A 1 120 ? -17.865 -3.705 35.415 1.00 49.34 120 PHE A O 1
ATOM 925 N N . SER A 1 121 ? -17.854 -4.181 37.602 1.00 50.28 121 SER A N 1
ATOM 926 C CA . SER A 1 121 ? -16.967 -3.099 38.034 1.00 50.28 121 SER A CA 1
ATOM 927 C C . SER A 1 121 ? -15.759 -3.724 38.721 1.00 50.28 121 SER A C 1
ATOM 929 O O . SER A 1 121 ? -15.774 -3.928 39.934 1.00 50.28 121 SER A O 1
ATOM 931 N N . GLY A 1 122 ? -14.707 -4.039 37.969 1.00 48.81 122 GLY A N 1
ATOM 932 C CA . GLY A 1 122 ? -13.470 -4.502 38.589 1.00 48.81 122 GLY A CA 1
ATOM 933 C C . GLY A 1 122 ? -12.340 -4.767 37.608 1.00 48.81 122 GLY A C 1
ATOM 934 O O . GLY A 1 122 ? -12.265 -5.855 37.055 1.00 48.81 122 GLY A O 1
ATOM 935 N N . GLY A 1 123 ? -11.409 -3.814 37.487 1.00 40.62 123 GLY A N 1
ATOM 936 C CA . GLY A 1 123 ? -10.055 -4.114 37.011 1.00 40.62 123 GLY A CA 1
ATOM 937 C C . GLY A 1 123 ? -9.361 -3.017 36.207 1.00 40.62 123 GLY A C 1
ATOM 938 O O . GLY A 1 123 ? -9.515 -2.947 35.002 1.00 40.62 123 GLY A O 1
ATOM 939 N N . VAL A 1 124 ? -8.539 -2.226 36.905 1.00 45.50 124 VAL A N 1
ATOM 940 C CA . VAL A 1 124 ? -7.386 -1.426 36.436 1.00 45.50 124 VAL A CA 1
ATOM 941 C C . VAL A 1 124 ? -7.610 -0.445 35.273 1.00 45.50 124 VAL A C 1
ATOM 943 O O . VAL A 1 124 ? -7.567 -0.753 34.087 1.00 45.50 124 VAL A O 1
ATOM 946 N N . GLN A 1 125 ? -7.718 0.817 35.682 1.00 53.31 125 GLN A N 1
ATOM 947 C CA . GLN A 1 125 ? -7.759 2.021 34.866 1.00 53.31 125 GLN A CA 1
ATOM 948 C C . GLN A 1 125 ? -6.353 2.424 34.405 1.00 53.31 125 GLN A C 1
ATOM 950 O O . GLN A 1 125 ? -5.586 2.956 35.200 1.00 53.31 125 GLN A O 1
ATOM 955 N N . LEU A 1 126 ? -6.044 2.284 33.117 1.00 45.47 126 LEU A N 1
ATOM 956 C CA . LEU A 1 126 ? -5.070 3.139 32.428 1.00 45.47 126 LEU A CA 1
ATOM 957 C C . LEU A 1 126 ? -5.557 3.377 30.993 1.00 45.47 126 LEU A C 1
ATOM 959 O O . LEU A 1 126 ? -5.823 2.440 30.246 1.00 45.47 126 LEU A O 1
ATOM 963 N N . GLY A 1 127 ? -5.698 4.646 30.599 1.00 48.03 127 GLY A N 1
ATOM 964 C CA . GLY A 1 127 ? -6.170 5.023 29.267 1.00 48.03 127 GLY A CA 1
ATOM 965 C C . GLY A 1 127 ? -5.154 4.670 28.177 1.00 48.03 127 GLY A C 1
ATOM 966 O O . GLY A 1 127 ? -4.108 5.306 28.068 1.00 48.03 127 GLY A O 1
ATOM 967 N N . LEU A 1 128 ? -5.479 3.688 27.334 1.00 47.44 128 LEU A N 1
ATOM 968 C CA . LEU A 1 128 ? -4.665 3.240 26.193 1.00 47.44 128 LEU A CA 1
ATOM 969 C C . LEU A 1 128 ? -4.255 4.364 25.227 1.00 47.44 128 LEU A C 1
ATOM 971 O O . LEU A 1 128 ? -3.168 4.314 24.658 1.00 47.44 128 LEU A O 1
ATOM 975 N N . THR A 1 129 ? -5.055 5.423 25.090 1.00 50.28 129 THR A N 1
ATOM 976 C CA . THR A 1 129 ? -4.713 6.620 24.301 1.00 50.28 129 THR A CA 1
ATOM 977 C C . THR A 1 129 ? -3.438 7.310 24.790 1.00 50.28 129 THR A C 1
ATOM 979 O O . THR A 1 129 ? -2.666 7.813 23.975 1.00 50.28 129 THR A O 1
ATOM 982 N N . GLN A 1 130 ? -3.160 7.292 26.096 1.00 55.75 130 GLN A N 1
ATOM 983 C CA . GLN A 1 130 ? -1.911 7.820 26.656 1.00 55.75 130 GLN A CA 1
ATOM 984 C C . GLN A 1 130 ? -0.721 6.868 26.470 1.00 55.75 130 GLN A C 1
ATOM 986 O O . GLN A 1 130 ? 0.412 7.337 26.392 1.00 55.75 130 GLN A O 1
ATOM 991 N N . GLN A 1 131 ? -0.945 5.554 26.363 1.00 50.19 131 GLN A N 1
ATOM 992 C CA . GLN A 1 131 ? 0.133 4.579 26.141 1.00 50.19 131 GLN A CA 1
ATOM 993 C C . GLN A 1 131 ? 0.544 4.501 24.668 1.00 50.19 131 GLN A C 1
ATOM 995 O O . GLN A 1 131 ? 1.734 4.509 24.362 1.00 50.19 131 GLN A O 1
ATOM 1000 N N . VAL A 1 132 ? -0.425 4.523 23.748 1.00 57.00 132 VAL A N 1
ATOM 1001 C CA . VAL A 1 132 ? -0.162 4.523 22.301 1.00 57.00 132 VAL A CA 1
ATOM 1002 C C . VAL A 1 132 ? 0.483 5.840 21.863 1.00 57.00 132 VAL A C 1
ATOM 1004 O O . VAL A 1 132 ? 1.460 5.820 21.118 1.00 57.00 132 VAL A O 1
ATOM 1007 N N . SER A 1 133 ? 0.010 6.987 22.369 1.00 58.06 133 SER A N 1
ATOM 1008 C CA . SER A 1 133 ? 0.640 8.283 22.060 1.00 58.06 133 SER A CA 1
ATOM 1009 C C . SER A 1 133 ? 2.074 8.386 22.589 1.00 58.06 133 SER A C 1
ATOM 1011 O O . SER A 1 133 ? 2.931 8.934 21.896 1.00 58.06 133 SER A O 1
ATOM 1013 N N . LYS A 1 134 ? 2.371 7.803 23.761 1.00 57.72 134 LYS A N 1
ATOM 1014 C CA . LYS A 1 134 ? 3.750 7.695 24.263 1.00 57.72 134 LYS A CA 1
ATOM 1015 C C . LYS A 1 134 ? 4.613 6.775 23.400 1.00 57.72 134 LYS A C 1
ATOM 1017 O O . LYS A 1 134 ? 5.697 7.186 23.009 1.00 57.72 134 LYS A O 1
ATOM 1022 N N . GLY A 1 135 ? 4.124 5.587 23.041 1.00 50.03 135 GLY A N 1
ATOM 1023 C CA . GLY A 1 135 ? 4.887 4.623 22.238 1.00 50.03 135 GLY A CA 1
ATOM 1024 C C . GLY A 1 135 ? 5.246 5.139 20.840 1.00 50.03 135 GLY A C 1
ATOM 1025 O O . GLY A 1 135 ? 6.387 5.004 20.403 1.00 50.03 135 GLY A O 1
ATOM 1026 N N . VAL A 1 136 ? 4.303 5.806 20.165 1.00 65.94 136 VAL A N 1
ATOM 1027 C CA . VAL A 1 136 ? 4.556 6.452 18.863 1.00 65.94 136 VAL A CA 1
ATOM 1028 C C . VAL A 1 136 ? 5.542 7.616 19.007 1.00 65.94 136 VAL A C 1
ATOM 1030 O O . VAL A 1 136 ? 6.443 7.767 18.181 1.00 65.94 136 VAL A O 1
ATOM 1033 N N . GLY A 1 137 ? 5.416 8.412 20.075 1.00 61.56 137 GLY A N 1
ATOM 1034 C CA . GLY A 1 137 ? 6.354 9.494 20.378 1.00 61.56 137 GLY A CA 1
ATOM 1035 C C . GLY A 1 137 ? 7.783 9.001 20.627 1.00 61.56 137 GLY A C 1
ATOM 1036 O O . GLY A 1 137 ? 8.735 9.626 20.159 1.00 61.56 137 GLY A O 1
ATOM 1037 N N . ASP A 1 138 ? 7.941 7.864 21.302 1.00 60.34 138 ASP A N 1
ATOM 1038 C CA . ASP A 1 138 ? 9.254 7.296 21.611 1.00 60.34 138 ASP A CA 1
ATOM 1039 C C . ASP A 1 138 ? 9.897 6.611 20.396 1.00 60.34 138 ASP A C 1
ATOM 1041 O O . ASP A 1 138 ? 11.095 6.787 20.172 1.00 60.34 138 ASP A O 1
ATOM 1045 N N . MET A 1 139 ? 9.119 5.948 19.532 1.00 60.31 139 MET A N 1
ATOM 1046 C CA . MET A 1 139 ? 9.626 5.438 18.247 1.00 60.31 139 MET A CA 1
ATOM 1047 C C . MET A 1 139 ? 10.098 6.560 17.316 1.00 60.31 139 MET A C 1
ATOM 1049 O O . MET A 1 139 ? 11.174 6.462 16.725 1.00 60.31 139 MET A O 1
ATOM 1053 N N . LEU A 1 140 ? 9.332 7.652 17.210 1.00 69.94 140 LEU A N 1
ATOM 1054 C CA . LEU A 1 140 ? 9.729 8.820 16.416 1.00 69.94 140 LEU A CA 1
ATOM 1055 C C . LEU A 1 140 ? 10.986 9.489 16.978 1.00 69.94 140 LEU A C 1
ATOM 1057 O O . LEU A 1 140 ? 11.857 9.897 16.212 1.00 69.94 140 LEU A O 1
ATOM 1061 N N . ARG A 1 141 ? 11.124 9.560 18.308 1.00 66.12 141 ARG A N 1
ATOM 1062 C CA . ARG A 1 141 ? 12.350 10.050 18.953 1.00 66.12 141 ARG A CA 1
ATOM 1063 C C . ARG A 1 141 ? 13.546 9.143 18.702 1.00 66.12 141 ARG A C 1
ATOM 1065 O O . ARG A 1 141 ? 14.634 9.660 18.470 1.00 66.12 141 ARG A O 1
ATOM 1072 N N . MET A 1 142 ? 13.363 7.826 18.724 1.00 69.38 142 MET A N 1
ATOM 1073 C CA . MET A 1 142 ? 14.430 6.869 18.421 1.00 69.38 142 MET A CA 1
ATOM 1074 C C . MET A 1 142 ? 14.894 6.978 16.967 1.00 69.38 142 MET A C 1
ATOM 1076 O O . MET A 1 142 ? 16.096 7.033 16.723 1.00 69.38 142 MET A O 1
ATOM 1080 N N . LEU A 1 143 ? 13.968 7.105 16.012 1.00 69.94 143 LEU A N 1
ATOM 1081 C CA . LEU A 1 143 ? 14.301 7.347 14.604 1.00 69.94 143 LEU A CA 1
ATOM 1082 C C . LEU A 1 143 ? 15.008 8.692 14.401 1.00 69.94 143 LEU A C 1
ATOM 1084 O O . LEU A 1 143 ? 16.008 8.761 13.689 1.00 69.94 143 LEU A O 1
ATOM 1088 N N . ALA A 1 144 ? 14.533 9.750 15.062 1.00 72.25 144 ALA A N 1
ATOM 1089 C CA . ALA A 1 144 ? 15.158 11.068 15.000 1.00 72.25 144 ALA A CA 1
ATOM 1090 C C . ALA A 1 144 ? 16.572 11.080 15.609 1.00 72.25 144 ALA A C 1
ATOM 1092 O O . ALA A 1 144 ? 17.458 11.743 15.078 1.00 72.25 144 ALA A O 1
ATOM 1093 N N . MET A 1 145 ? 16.804 10.341 16.699 1.00 74.75 145 MET A N 1
ATOM 1094 C CA . MET A 1 145 ? 18.139 10.186 17.286 1.00 74.75 145 MET A CA 1
ATOM 1095 C C . MET A 1 145 ? 19.063 9.350 16.397 1.00 74.75 145 MET A C 1
ATOM 1097 O O . MET A 1 145 ? 20.207 9.741 16.195 1.00 74.75 145 MET A O 1
ATOM 1101 N N . ALA A 1 146 ? 18.567 8.260 15.808 1.00 64.44 146 ALA A N 1
ATOM 1102 C CA . ALA A 1 146 ? 19.350 7.413 14.909 1.00 64.44 146 ALA A CA 1
ATOM 1103 C C . ALA A 1 146 ? 19.809 8.165 13.646 1.00 64.44 146 ALA A C 1
ATOM 1105 O O . ALA A 1 146 ? 20.969 8.059 13.253 1.00 64.44 146 ALA A O 1
ATOM 1106 N N . LEU A 1 147 ? 18.932 8.990 13.063 1.00 68.25 147 LEU A N 1
ATOM 1107 C CA . LEU A 1 147 ? 19.254 9.846 11.914 1.00 68.25 147 LEU A CA 1
ATOM 1108 C C . LEU A 1 147 ? 20.244 10.969 12.241 1.00 68.25 147 LEU A C 1
ATOM 1110 O O . LEU A 1 147 ? 20.909 11.463 11.343 1.00 68.25 147 LEU A O 1
ATOM 1114 N N . LYS A 1 148 ? 20.335 11.388 13.506 1.00 68.44 148 LYS A N 1
ATOM 1115 C CA . LYS A 1 148 ? 21.272 12.430 13.951 1.00 68.44 148 LYS A CA 1
ATOM 1116 C C . LYS A 1 148 ? 22.656 11.871 14.315 1.00 68.44 148 LYS A C 1
ATOM 1118 O O . LYS A 1 148 ? 23.594 12.638 14.507 1.00 68.44 148 LYS A O 1
ATOM 1123 N N . THR A 1 149 ? 22.758 10.550 14.452 1.00 59.19 149 THR A N 1
ATOM 1124 C CA . THR A 1 149 ? 23.993 9.809 14.753 1.00 59.19 149 THR A CA 1
ATOM 1125 C C . THR A 1 149 ? 24.683 9.266 13.490 1.00 59.19 149 THR A C 1
ATOM 1127 O O . THR A 1 149 ? 25.809 8.785 13.593 1.00 59.19 149 THR A O 1
ATOM 1130 N N . SER A 1 150 ? 24.049 9.375 12.315 1.00 40.62 150 SER A N 1
ATOM 1131 C CA . SER A 1 150 ? 24.655 9.104 10.996 1.00 40.62 150 SER A CA 1
ATOM 1132 C C . SER A 1 150 ? 25.090 10.407 10.331 1.00 40.62 150 SER A C 1
ATOM 1134 O O . SER A 1 150 ? 26.113 10.381 9.617 1.00 40.62 150 SER A O 1
#

Foldseek 3Di:
DPVPVVVVVVVVVVVVVVVVCVPCVVLVVLLCVQLVVLVVVLVVQLVVVLVCLLVVLCVVVPVCPPPDPVVSVVSSVVRSVVVSVVSNVVSVVVSVVRSVLVNVLSVVVSVVVVCVVVVDDDDDDDDVVVVSVVVVVVVVVVVVVVVVVD

Sequence (150 aa):
MRFTNDFSDGVGYFAAGVKSWGTRPKLMLLGAIPAVIVSALMFALVAWAVPRTYSWASALTGFADEWALLFREGARISLGIAFAIAIVMFCIVSFVTITLTVGGPFYEQIWKATEKSLGFSGGVQLGLTQQVSKGVGDMLRMLAMALKTS

Secondary structure (DSSP, 8-state):
--HHHHHHHHHHHHHHHHHHHHH-HHHHHHHHHHHHHHHHHHHHHHHHHGGGHHHHHHHHTGGGTTS-HHHHHHHHHHHHHHHHHHHHHHHHHHHHHHHHHHHHHHHHHHHHHHHHHHT---S----HHHHHHHHHHHHHHHHHHHHH--

pLDDT: mean 73.53, std 15.43, range [40.62, 95.94]

Radius of gyration: 24.74 Å; chains: 1; bounding box: 53×53×68 Å